Protein AF-A0A421K2E2-F1 (afdb_monomer_lite)

Sequence (94 aa):
MDLMIVKDVMPGNNDQKILTGPLLLKEFSLRSEVEGAFGDKVFVSSELGKRICVPVSGVSVSQAMGGNWQVSVAIDCSKEESNVALDSIVSDNE

Foldseek 3Di:
DFFFFFQDWDQDPPQKIKGKGWGDDDPPPDPVVSQVLCPQWKWKQAPVRDTDIWGWPDKDWDQDPPRIIMIITITHPPDDPRRRDHRITIHSDD

Structure (mmCIF, N/CA/C/O backbone):
data_AF-A0A421K2E2-F1
#
_entry.id   AF-A0A421K2E2-F1
#
loop_
_atom_site.group_PDB
_atom_site.id
_atom_site.type_symbol
_atom_site.label_atom_id
_atom_site.label_alt_id
_atom_site.label_comp_id
_atom_site.label_asym_id
_atom_site.label_entity_id
_atom_site.label_seq_id
_atom_site.pdbx_PDB_ins_code
_atom_site.Cartn_x
_atom_site.Cartn_y
_atom_site.Cartn_z
_atom_site.occupancy
_atom_site.B_iso_or_equiv
_atom_site.auth_seq_id
_atom_site.auth_comp_id
_atom_site.auth_asym_id
_atom_site.auth_atom_id
_atom_site.pdbx_PDB_model_num
ATOM 1 N N . MET A 1 1 ? 5.169 -5.454 7.402 1.00 84.12 1 MET A N 1
ATOM 2 C CA . MET A 1 1 ? 6.255 -4.554 6.981 1.00 84.12 1 MET A CA 1
ATOM 3 C C . MET A 1 1 ? 5.639 -3.243 6.554 1.00 84.12 1 MET A C 1
ATOM 5 O O . MET A 1 1 ? 4.589 -3.259 5.931 1.00 84.12 1 MET A O 1
ATOM 9 N N . ASP A 1 2 ? 6.286 -2.133 6.890 1.00 88.75 2 ASP A N 1
ATOM 10 C CA . ASP A 1 2 ? 5.774 -0.798 6.595 1.00 88.75 2 ASP A CA 1
ATOM 11 C C . ASP A 1 2 ? 6.071 -0.432 5.139 1.00 88.75 2 ASP A C 1
ATOM 13 O O . ASP A 1 2 ? 7.225 -0.428 4.707 1.00 88.75 2 ASP A O 1
ATOM 17 N N . LEU A 1 3 ? 5.010 -0.171 4.381 1.00 89.44 3 LEU A N 1
ATOM 18 C CA . LEU A 1 3 ? 5.043 0.094 2.948 1.00 89.44 3 LEU A CA 1
ATOM 19 C C . LEU A 1 3 ? 5.143 1.595 2.671 1.00 89.44 3 LEU A C 1
ATOM 21 O O . LEU A 1 3 ? 6.062 2.036 1.984 1.00 89.44 3 LEU A O 1
ATOM 25 N N . MET A 1 4 ? 4.221 2.393 3.214 1.00 91.50 4 MET A N 1
ATOM 26 C CA . MET A 1 4 ? 4.138 3.838 2.959 1.00 91.50 4 MET A CA 1
ATOM 27 C C . MET A 1 4 ? 3.693 4.622 4.198 1.00 91.50 4 MET A C 1
ATOM 29 O O . MET A 1 4 ? 2.980 4.091 5.051 1.00 91.50 4 MET A O 1
ATOM 33 N N . ILE A 1 5 ? 4.089 5.899 4.272 1.00 91.19 5 ILE A N 1
ATOM 34 C CA . ILE A 1 5 ? 3.451 6.879 5.166 1.00 91.19 5 ILE A CA 1
ATOM 35 C C . ILE A 1 5 ? 2.337 7.558 4.380 1.00 91.19 5 ILE A C 1
ATOM 37 O O . ILE A 1 5 ? 2.565 8.048 3.276 1.00 91.19 5 ILE A O 1
ATOM 41 N N . VAL A 1 6 ? 1.156 7.646 4.976 1.00 91.69 6 VAL A N 1
ATOM 42 C CA . VAL A 1 6 ? 0.035 8.424 4.459 1.00 91.69 6 VAL A CA 1
ATOM 43 C C . VAL A 1 6 ? 0.360 9.909 4.601 1.00 91.69 6 VAL A C 1
ATOM 45 O O . VAL A 1 6 ? 0.488 10.429 5.704 1.00 91.69 6 VAL A O 1
ATOM 48 N N . LYS A 1 7 ? 0.505 10.606 3.478 1.00 91.38 7 LYS A N 1
ATOM 49 C CA . LYS A 1 7 ? 0.676 12.065 3.426 1.00 91.38 7 LYS A CA 1
ATOM 50 C C . LYS A 1 7 ? -0.577 12.794 2.990 1.00 91.38 7 LYS A C 1
ATOM 52 O O . LYS A 1 7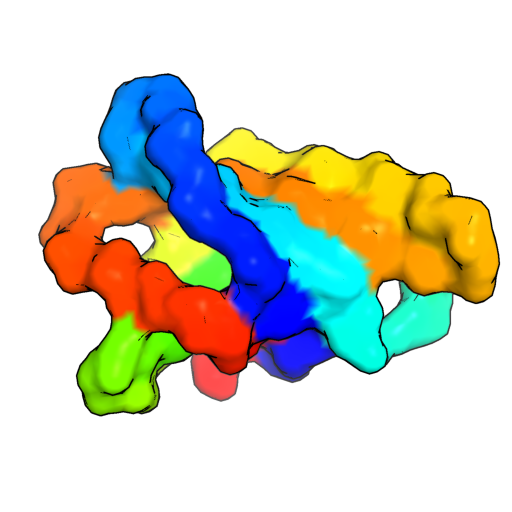 ? -0.701 13.978 3.283 1.00 91.38 7 LYS A O 1
ATOM 57 N N . ASP A 1 8 ? -1.481 12.092 2.324 1.00 90.31 8 ASP A N 1
ATOM 58 C CA . ASP A 1 8 ? -2.769 12.627 1.931 1.00 90.31 8 ASP A CA 1
ATOM 59 C C . ASP A 1 8 ? -3.839 11.532 1.956 1.00 90.31 8 ASP A C 1
ATOM 61 O O . ASP A 1 8 ? -3.551 10.356 1.706 1.00 90.31 8 ASP A O 1
ATOM 65 N N . VAL A 1 9 ? -5.068 11.935 2.265 1.00 89.62 9 VAL A N 1
ATOM 66 C CA . VAL A 1 9 ? -6.254 11.076 2.298 1.00 89.62 9 VAL A CA 1
ATOM 67 C C . VAL A 1 9 ? -7.342 11.764 1.493 1.00 89.62 9 VAL A C 1
ATOM 69 O O . VAL A 1 9 ? -7.960 12.725 1.948 1.00 89.62 9 VAL A O 1
ATOM 72 N N . MET A 1 10 ? -7.601 11.250 0.297 1.00 89.38 10 MET A N 1
ATOM 73 C CA . MET A 1 10 ? -8.629 11.787 -0.588 1.00 89.38 10 MET A CA 1
ATOM 74 C C . MET A 1 10 ? -9.857 10.870 -0.602 1.00 89.38 10 MET A C 1
ATOM 76 O O . MET A 1 10 ? -9.708 9.649 -0.531 1.00 89.38 10 MET A O 1
ATOM 80 N N . PRO A 1 11 ? -11.081 11.405 -0.722 1.00 86.75 11 PRO A N 1
ATOM 81 C CA . PRO A 1 11 ? -12.250 10.577 -0.991 1.00 86.75 11 PRO A CA 1
ATOM 82 C C . PRO A 1 11 ? -12.153 9.965 -2.398 1.00 86.75 11 PRO A C 1
ATOM 84 O O . PRO A 1 11 ? -11.831 10.653 -3.367 1.00 86.75 11 PRO A O 1
ATOM 87 N N . GLY A 1 12 ? -12.419 8.664 -2.498 1.00 82.06 12 GLY A N 1
ATOM 88 C CA . GLY A 1 12 ? -12.545 7.922 -3.751 1.00 82.06 12 GLY A CA 1
ATOM 89 C C . GLY A 1 12 ? -14.008 7.701 -4.149 1.00 82.06 12 GLY A C 1
ATOM 90 O O . GLY A 1 12 ? -14.928 8.282 -3.574 1.00 82.06 12 GLY A O 1
ATOM 91 N N . ASN A 1 13 ? -14.234 6.834 -5.137 1.00 81.69 13 ASN A N 1
ATOM 92 C CA . ASN A 1 13 ? -15.587 6.434 -5.538 1.00 81.69 13 ASN A CA 1
ATOM 93 C C . ASN A 1 13 ? -16.157 5.387 -4.565 1.00 81.69 13 ASN A C 1
ATOM 95 O O . ASN A 1 13 ? -15.404 4.576 -4.043 1.00 81.69 13 ASN A O 1
ATOM 99 N N . ASN A 1 14 ? -17.481 5.344 -4.372 1.00 78.00 14 ASN A N 1
ATOM 100 C CA . ASN A 1 14 ? -18.170 4.305 -3.582 1.00 78.00 14 ASN A CA 1
ATOM 101 C C . ASN A 1 14 ? -17.615 4.113 -2.150 1.00 78.00 14 ASN A C 1
ATOM 103 O O . ASN A 1 14 ? -17.268 2.999 -1.768 1.00 78.00 14 ASN A O 1
ATOM 107 N N . ASP A 1 15 ? -17.508 5.194 -1.370 1.00 79.50 15 ASP A N 1
ATOM 108 C CA . ASP A 1 15 ? -16.998 5.182 0.019 1.00 79.50 15 ASP A CA 1
ATOM 109 C C . ASP A 1 15 ? -15.538 4.708 0.174 1.00 79.50 15 ASP A C 1
ATOM 111 O O . ASP A 1 15 ? -15.087 4.332 1.262 1.00 79.50 15 ASP A O 1
ATOM 115 N N . GLN A 1 16 ? -14.769 4.756 -0.915 1.00 86.62 16 GLN A N 1
ATOM 116 C CA . GLN A 1 16 ? -13.331 4.526 -0.882 1.00 86.62 16 GLN A CA 1
ATOM 117 C C . GLN A 1 16 ? -12.582 5.714 -0.292 1.00 86.62 16 GLN A C 1
ATOM 119 O O . GLN A 1 16 ? -12.985 6.872 -0.422 1.00 86.62 16 GLN A O 1
ATOM 124 N N . LYS A 1 17 ? -11.420 5.422 0.287 1.00 89.50 17 LYS A N 1
ATOM 125 C CA . LYS A 1 17 ? -10.401 6.422 0.599 1.00 89.50 17 LYS A CA 1
ATOM 126 C C . LYS A 1 17 ? -9.154 6.122 -0.215 1.00 89.50 17 LYS A C 1
ATOM 128 O O . LYS A 1 17 ? -8.740 4.974 -0.329 1.00 89.50 17 LYS A O 1
ATOM 133 N N . ILE A 1 18 ? -8.564 7.158 -0.788 1.00 90.81 18 ILE A N 1
ATOM 134 C CA . ILE A 1 18 ? -7.307 7.089 -1.519 1.00 90.81 18 ILE A CA 1
ATOM 135 C C . ILE A 1 18 ? -6.224 7.608 -0.585 1.00 90.81 18 ILE A C 1
ATOM 137 O O . ILE A 1 18 ? -6.168 8.800 -0.284 1.00 90.81 18 ILE A O 1
ATOM 141 N N . LEU A 1 19 ? -5.378 6.700 -0.117 1.00 91.94 19 LEU A N 1
ATOM 142 C CA . LEU A 1 19 ? -4.213 7.017 0.693 1.00 91.94 19 LEU A CA 1
ATOM 143 C C . LEU A 1 19 ? -3.042 7.280 -0.238 1.00 91.94 19 LEU A C 1
ATOM 145 O O . LEU A 1 19 ? -2.676 6.399 -1.011 1.00 91.94 19 LEU A O 1
ATOM 149 N N . THR A 1 20 ? -2.444 8.464 -0.162 1.00 92.19 20 THR A N 1
ATOM 150 C CA . THR A 1 20 ? -1.281 8.808 -0.984 1.00 92.19 20 THR A CA 1
ATOM 151 C C . THR A 1 20 ? -0.081 9.126 -0.117 1.00 92.19 20 THR A C 1
ATOM 153 O O . THR A 1 20 ? -0.206 9.773 0.923 1.00 92.19 20 THR A O 1
ATOM 156 N N . GLY A 1 21 ? 1.098 8.691 -0.544 1.00 92.06 21 GLY A N 1
ATOM 157 C CA . GLY A 1 21 ? 2.339 9.110 0.079 1.00 92.06 21 GLY A CA 1
ATOM 158 C C . GLY A 1 21 ? 3.576 8.376 -0.426 1.00 92.06 21 GLY A C 1
ATOM 159 O O . GLY A 1 21 ? 3.499 7.532 -1.324 1.00 92.06 21 GLY A O 1
ATOM 160 N N . PRO A 1 22 ? 4.745 8.725 0.132 1.00 91.00 22 PRO A N 1
ATOM 161 C CA . PRO A 1 22 ? 6.000 8.114 -0.252 1.00 91.00 22 PRO A CA 1
ATOM 162 C C . PRO A 1 22 ? 6.077 6.676 0.263 1.00 91.00 22 PRO A C 1
ATOM 164 O O . PRO A 1 22 ? 5.726 6.379 1.410 1.00 91.00 22 PRO A O 1
ATOM 167 N N . LEU A 1 23 ? 6.618 5.804 -0.580 1.00 90.44 23 LEU A N 1
ATOM 168 C CA . LEU A 1 23 ? 7.056 4.477 -0.175 1.00 90.44 23 LEU A CA 1
ATOM 169 C C . LEU A 1 23 ? 8.232 4.622 0.802 1.00 90.44 23 LEU A C 1
ATOM 171 O O . LEU A 1 23 ? 9.191 5.339 0.511 1.00 90.44 23 LEU A O 1
ATOM 175 N N . LEU A 1 24 ? 8.153 3.988 1.971 1.00 83.94 24 LEU A N 1
ATOM 176 C CA . LEU A 1 24 ? 9.114 4.228 3.051 1.00 83.94 24 LEU A CA 1
ATOM 177 C C . LEU A 1 24 ? 10.397 3.438 2.886 1.00 83.94 24 LEU A C 1
ATOM 179 O O . LEU A 1 24 ? 11.476 3.977 3.107 1.00 83.94 24 LEU A O 1
ATOM 183 N N . LEU A 1 25 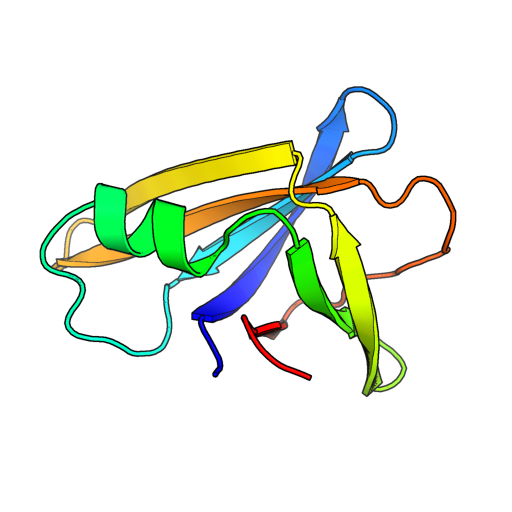? 10.292 2.153 2.560 1.00 67.06 25 LEU A N 1
ATOM 184 C CA . LEU A 1 25 ? 11.415 1.231 2.671 1.00 67.06 25 LEU A CA 1
ATOM 185 C C . LEU A 1 25 ? 11.179 0.011 1.772 1.00 67.06 25 LEU A C 1
ATOM 187 O O . LEU A 1 25 ? 10.408 -0.852 2.161 1.00 67.06 25 LEU A O 1
ATOM 191 N N . LYS A 1 26 ? 11.837 -0.093 0.605 1.00 62.78 26 LYS A N 1
ATOM 192 C CA . LYS A 1 26 ? 12.450 -1.335 0.062 1.00 62.78 26 LYS A CA 1
ATOM 193 C C . LYS A 1 26 ? 12.976 -1.164 -1.361 1.00 62.78 26 LYS A C 1
ATOM 195 O O . LYS A 1 26 ? 12.543 -0.283 -2.094 1.00 62.78 26 LYS A O 1
ATOM 200 N N . GLU A 1 27 ? 13.877 -2.081 -1.715 1.00 68.38 27 GLU A N 1
ATOM 201 C CA . GLU A 1 27 ? 14.544 -2.333 -3.004 1.00 68.38 27 GLU A CA 1
ATOM 202 C C . GLU A 1 27 ? 13.581 -2.705 -4.149 1.00 68.38 27 GLU A C 1
ATOM 204 O O . GLU A 1 27 ? 13.885 -3.554 -4.983 1.00 68.38 27 GLU A O 1
ATOM 209 N N . PHE A 1 28 ? 12.393 -2.109 -4.191 1.00 76.50 28 PHE A N 1
ATOM 210 C CA . PHE A 1 28 ? 11.486 -2.304 -5.307 1.00 76.50 28 PHE A CA 1
ATOM 211 C C . PHE A 1 28 ? 12.094 -1.649 -6.541 1.00 76.50 28 PHE A C 1
ATOM 213 O O . PHE A 1 28 ? 12.239 -0.426 -6.630 1.00 76.50 28 PHE A O 1
ATOM 220 N N . SER A 1 29 ? 12.492 -2.497 -7.480 1.00 76.88 29 SER A N 1
ATOM 221 C CA . SER A 1 29 ? 13.072 -2.081 -8.753 1.00 76.88 29 SER A CA 1
ATOM 222 C C . SER A 1 29 ? 11.983 -1.937 -9.810 1.00 76.88 29 SER A C 1
ATOM 224 O O . SER A 1 29 ? 12.140 -1.178 -10.768 1.00 76.88 29 SER A O 1
ATOM 226 N N . LEU A 1 30 ? 10.864 -2.646 -9.631 1.00 83.50 30 LEU A N 1
ATOM 227 C CA . LEU A 1 30 ? 9.758 -2.688 -10.572 1.00 83.50 30 LEU A CA 1
ATOM 228 C C . LEU A 1 30 ? 8.449 -2.243 -9.922 1.00 83.50 30 LEU A C 1
ATOM 230 O O . LEU A 1 30 ? 8.119 -2.593 -8.790 1.00 83.50 30 LEU A O 1
ATOM 234 N N . ARG A 1 31 ? 7.634 -1.549 -10.718 1.00 83.94 31 ARG A N 1
ATOM 235 C CA . ARG A 1 31 ? 6.279 -1.131 -10.341 1.00 83.94 31 ARG A CA 1
ATOM 236 C C . ARG A 1 31 ? 5.405 -2.308 -9.888 1.00 83.94 31 ARG A C 1
ATOM 238 O O . ARG A 1 31 ? 4.663 -2.173 -8.923 1.00 83.94 31 ARG A O 1
ATOM 245 N N . SER A 1 32 ? 5.518 -3.452 -10.559 1.00 86.06 32 SER A N 1
ATOM 246 C CA . SER A 1 32 ? 4.740 -4.657 -10.248 1.00 86.06 32 SER A CA 1
ATOM 247 C C . SER A 1 32 ? 5.055 -5.240 -8.872 1.00 86.06 32 SER A C 1
ATOM 249 O O . SER A 1 32 ? 4.197 -5.873 -8.269 1.00 86.06 32 SER A O 1
ATOM 251 N N . GLU A 1 33 ? 6.274 -5.042 -8.362 1.00 86.94 33 GLU A N 1
ATOM 252 C CA . GLU A 1 33 ? 6.637 -5.499 -7.019 1.00 86.94 33 GLU A CA 1
ATOM 253 C C . GLU A 1 33 ? 5.981 -4.621 -5.951 1.00 86.94 33 GLU A C 1
ATOM 255 O O . GLU A 1 33 ? 5.518 -5.136 -4.936 1.00 86.94 33 GLU A O 1
ATOM 260 N N . VAL A 1 34 ? 5.881 -3.311 -6.212 1.00 87.00 34 VAL A N 1
ATOM 261 C CA . VAL A 1 34 ? 5.127 -2.385 -5.361 1.00 87.00 34 VAL A CA 1
ATOM 262 C C . VAL A 1 34 ? 3.652 -2.778 -5.365 1.00 87.00 34 VAL A C 1
ATOM 264 O O . VAL A 1 34 ? 3.093 -3.019 -4.305 1.00 87.00 34 VAL A O 1
ATOM 267 N N . GLU A 1 35 ? 3.031 -2.919 -6.539 1.00 87.19 35 GLU A N 1
ATOM 268 C CA . GLU A 1 35 ? 1.621 -3.328 -6.654 1.00 87.19 35 GLU A CA 1
ATOM 269 C C . GLU A 1 35 ? 1.352 -4.671 -5.948 1.00 87.19 35 GLU A C 1
ATOM 271 O O . GLU A 1 35 ? 0.372 -4.794 -5.215 1.00 87.19 35 GLU A O 1
ATOM 276 N N . GLY A 1 36 ? 2.261 -5.642 -6.082 1.00 86.19 36 GLY A N 1
ATOM 277 C CA . GLY A 1 36 ? 2.172 -6.928 -5.390 1.00 86.19 36 GLY A CA 1
ATOM 278 C C . GLY A 1 36 ? 2.308 -6.841 -3.866 1.00 86.19 36 GLY A C 1
ATOM 279 O O . GLY A 1 36 ? 1.685 -7.632 -3.164 1.00 86.19 36 GLY A O 1
ATOM 280 N N . ALA A 1 37 ? 3.081 -5.887 -3.340 1.00 87.94 37 ALA A N 1
ATOM 281 C CA . ALA A 1 37 ? 3.272 -5.713 -1.898 1.00 87.94 37 ALA A CA 1
ATOM 282 C C . ALA A 1 37 ? 2.029 -5.156 -1.186 1.00 87.94 37 ALA A C 1
ATOM 284 O O . ALA A 1 37 ? 1.771 -5.513 -0.040 1.00 87.94 37 ALA A O 1
ATOM 285 N N . PHE A 1 38 ? 1.252 -4.300 -1.854 1.00 88.38 38 PHE A N 1
ATOM 286 C CA . PHE A 1 38 ? -0.020 -3.805 -1.314 1.00 88.38 38 PHE A CA 1
ATOM 287 C C . PHE A 1 38 ? -1.139 -4.856 -1.405 1.00 88.38 38 PHE A C 1
ATOM 289 O O . PHE A 1 38 ? -2.041 -4.847 -0.571 1.00 88.38 38 PHE A O 1
ATOM 296 N N . GLY A 1 39 ? -1.048 -5.790 -2.360 1.00 84.94 39 GLY A N 1
ATOM 297 C CA . GLY A 1 39 ? -1.895 -6.984 -2.431 1.00 84.94 39 GLY A CA 1
ATOM 298 C C . GLY A 1 39 ? -3.401 -6.695 -2.398 1.00 84.94 39 GLY A C 1
ATOM 299 O O . GLY A 1 39 ? -3.858 -5.648 -2.851 1.00 84.94 39 GLY A O 1
ATOM 300 N N . ASP A 1 40 ? -4.169 -7.638 -1.844 1.00 88.25 40 ASP A N 1
ATOM 301 C CA . ASP A 1 40 ? -5.635 -7.536 -1.730 1.00 88.25 40 ASP A CA 1
ATOM 302 C C . ASP A 1 40 ? -6.092 -6.799 -0.456 1.00 88.25 40 ASP A C 1
ATOM 304 O O . ASP A 1 40 ? -7.261 -6.435 -0.315 1.00 88.25 40 ASP A O 1
ATOM 308 N N . LYS A 1 41 ? -5.194 -6.626 0.521 1.00 89.69 41 LYS A N 1
ATOM 309 C CA . LYS A 1 41 ? -5.488 -6.006 1.818 1.00 89.69 41 LYS A CA 1
ATOM 310 C C . LYS A 1 41 ? -4.229 -5.427 2.449 1.00 89.69 41 LYS A C 1
ATOM 312 O O . LYS A 1 41 ? -3.153 -6.007 2.336 1.00 89.69 41 LYS A O 1
ATOM 317 N N . VAL A 1 42 ? -4.402 -4.353 3.209 1.00 90.56 42 VAL A N 1
ATOM 318 C CA . VAL A 1 42 ? -3.335 -3.729 3.998 1.00 90.56 42 VAL A CA 1
ATOM 319 C C . VAL A 1 42 ? -3.805 -3.410 5.405 1.00 90.56 42 VAL A C 1
ATOM 321 O O . VAL A 1 42 ? -5.002 -3.339 5.688 1.00 90.56 42 VAL A O 1
ATOM 324 N N . PHE A 1 43 ? -2.846 -3.201 6.295 1.00 89.44 43 PHE A N 1
ATOM 325 C CA . PHE A 1 43 ? -3.082 -2.684 7.631 1.00 89.44 43 PHE A CA 1
ATOM 326 C C . PHE A 1 43 ? -2.761 -1.199 7.656 1.00 89.44 43 PHE A C 1
ATOM 328 O O . PHE A 1 43 ? -1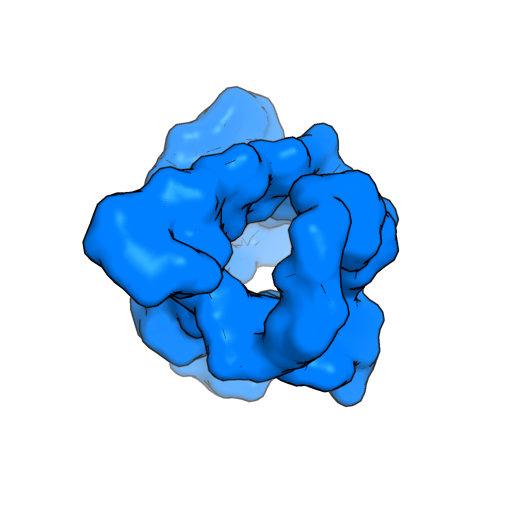.689 -0.790 7.221 1.00 89.44 43 PHE A O 1
ATOM 335 N N . VAL A 1 44 ? -3.683 -0.391 8.167 1.00 88.62 44 VAL A N 1
ATOM 336 C CA . VAL A 1 44 ? -3.494 1.056 8.300 1.00 88.62 44 VAL A CA 1
ATOM 337 C C . VAL A 1 44 ? -3.649 1.438 9.764 1.00 88.62 44 VAL A C 1
ATOM 339 O O . VAL A 1 44 ? -4.550 0.951 10.445 1.00 88.62 44 VAL A O 1
ATOM 342 N N . SER A 1 45 ? -2.778 2.303 10.277 1.00 83.75 45 SER A N 1
ATOM 343 C CA . SER A 1 45 ? -2.975 2.886 11.608 1.00 83.75 45 SER A CA 1
ATOM 344 C C . SER A 1 45 ? -4.101 3.928 11.570 1.00 83.75 45 SER A C 1
ATOM 346 O O . SER A 1 45 ? -4.088 4.838 10.745 1.00 83.75 45 SER A O 1
ATOM 348 N N . SER A 1 46 ? -5.082 3.824 12.461 1.00 75.19 46 SER A N 1
ATOM 349 C CA . SER A 1 46 ? -6.081 4.874 12.698 1.00 75.19 46 SER A CA 1
ATOM 350 C C . SER A 1 46 ? -5.517 5.984 13.598 1.00 75.19 46 SER A C 1
ATOM 352 O O . SER A 1 46 ? -4.534 5.768 14.307 1.00 75.19 46 SER A O 1
ATOM 354 N N . GLU A 1 47 ? -6.180 7.144 13.632 1.00 70.69 47 GLU A N 1
ATOM 355 C CA . GLU A 1 47 ? -5.941 8.234 14.599 1.00 70.69 47 GLU A CA 1
ATOM 356 C C . GLU A 1 47 ? -5.879 7.763 16.062 1.00 70.69 47 GLU A C 1
ATOM 358 O O . GLU A 1 47 ? -5.148 8.328 16.871 1.00 70.69 47 GLU A O 1
ATOM 363 N N . LEU A 1 48 ? -6.597 6.691 16.408 1.00 70.75 48 LEU A N 1
ATOM 364 C CA . LEU A 1 48 ? -6.600 6.104 17.753 1.00 70.75 48 LEU A CA 1
ATOM 365 C C . LEU A 1 48 ? -5.423 5.142 18.013 1.00 70.75 48 LEU A C 1
ATOM 367 O O . LEU A 1 48 ? -5.401 4.457 19.033 1.00 70.75 48 LEU A O 1
ATOM 371 N N . GLY A 1 49 ? -4.475 5.021 17.079 1.00 72.31 49 GLY A N 1
ATOM 372 C CA . GLY A 1 49 ? -3.343 4.090 17.161 1.00 72.31 49 GLY A CA 1
ATOM 373 C C . GLY A 1 49 ? -3.711 2.619 16.935 1.00 72.31 49 GLY A C 1
ATOM 374 O O . GLY A 1 49 ? -2.849 1.746 17.019 1.00 72.31 49 GLY A O 1
ATOM 375 N N . LYS A 1 50 ? -4.981 2.320 16.630 1.00 80.31 50 LYS A N 1
ATOM 376 C CA . LYS A 1 50 ? -5.446 0.971 16.288 1.00 80.31 50 LYS A CA 1
ATOM 377 C C . LYS A 1 50 ? -5.084 0.647 14.839 1.00 80.31 50 LYS A C 1
ATOM 379 O O . LYS A 1 50 ? -5.369 1.445 13.948 1.00 80.31 50 LYS A O 1
ATOM 384 N N . ARG A 1 51 ? -4.517 -0.537 14.597 1.00 82.81 51 ARG A N 1
ATOM 385 C CA . ARG A 1 51 ? -4.342 -1.078 13.243 1.00 82.81 51 ARG A CA 1
ATOM 386 C C . ARG A 1 51 ? -5.654 -1.680 12.755 1.00 82.81 51 ARG A C 1
ATOM 388 O O . ARG A 1 51 ? -6.276 -2.477 13.455 1.00 82.81 51 ARG A O 1
ATOM 395 N N . ILE A 1 52 ? -6.071 -1.274 11.566 1.00 86.00 52 ILE A N 1
ATOM 396 C CA . ILE A 1 52 ? -7.280 -1.746 10.891 1.00 86.00 52 ILE A CA 1
ATOM 397 C C . ILE A 1 52 ? -6.882 -2.453 9.602 1.00 86.00 52 ILE A C 1
ATO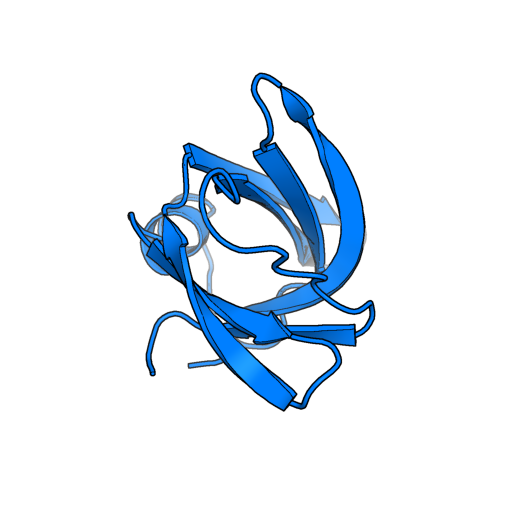M 399 O O . ILE A 1 52 ? -6.044 -1.954 8.853 1.00 86.00 52 ILE A O 1
ATOM 403 N N . CYS A 1 53 ? -7.462 -3.625 9.358 1.00 87.56 53 CYS A N 1
ATOM 404 C CA . CYS A 1 53 ? -7.255 -4.360 8.117 1.00 87.56 53 CYS A CA 1
ATOM 405 C C . CYS A 1 53 ? -8.301 -3.901 7.103 1.00 87.56 53 CYS A C 1
ATOM 407 O O . CYS A 1 53 ? -9.497 -4.086 7.329 1.00 87.56 53 CYS A O 1
ATOM 409 N N . VAL A 1 54 ? -7.850 -3.300 6.007 1.00 88.19 54 VAL A N 1
ATOM 410 C CA . VAL A 1 54 ? -8.716 -2.748 4.964 1.00 88.19 54 VAL A CA 1
ATOM 411 C C . VAL A 1 54 ? -8.427 -3.424 3.625 1.00 88.19 54 VAL A C 1
ATOM 413 O O . VAL A 1 54 ? -7.258 -3.653 3.295 1.00 88.19 54 VAL A O 1
ATOM 416 N N . PRO A 1 55 ? -9.467 -3.776 2.852 1.00 90.12 55 PRO A N 1
ATOM 417 C CA . PRO A 1 55 ? -9.283 -4.306 1.510 1.00 90.12 55 PRO A CA 1
ATOM 418 C C . PRO A 1 55 ? -8.743 -3.212 0.584 1.00 90.12 55 PRO A C 1
ATOM 420 O O . PRO A 1 55 ? -9.120 -2.041 0.693 1.00 90.12 55 PRO A O 1
ATOM 423 N N . VAL A 1 56 ? -7.862 -3.612 -0.328 1.00 90.88 56 VAL A N 1
ATOM 424 C CA . VAL A 1 56 ? -7.301 -2.748 -1.365 1.00 90.88 56 VAL A CA 1
ATOM 425 C C . VAL A 1 56 ? -8.093 -2.956 -2.649 1.00 90.88 56 VAL A C 1
ATOM 427 O O . VAL A 1 56 ? -8.145 -4.052 -3.195 1.00 90.88 56 VAL A O 1
ATOM 430 N N . SER A 1 57 ? -8.691 -1.877 -3.141 1.00 89.94 57 SER A N 1
ATOM 431 C CA . SER A 1 57 ? -9.429 -1.852 -4.407 1.00 89.94 57 SER A CA 1
ATOM 432 C C . SER A 1 57 ? -8.542 -1.497 -5.600 1.00 89.94 57 SER A C 1
ATOM 434 O O . SER A 1 57 ? -8.881 -1.786 -6.747 1.00 89.94 57 SER A O 1
ATOM 436 N N . GLY A 1 58 ? -7.398 -0.857 -5.358 1.00 89.44 58 GLY A N 1
ATOM 437 C CA . GLY A 1 58 ? -6.461 -0.519 -6.417 1.00 89.44 58 GLY A CA 1
ATOM 438 C C . GLY A 1 58 ? -5.206 0.165 -5.906 1.00 89.44 58 GLY A C 1
ATOM 439 O O . GLY A 1 58 ? -5.214 0.832 -4.872 1.00 89.44 58 GLY A O 1
ATOM 440 N N . VAL A 1 59 ? -4.127 0.016 -6.667 1.00 91.06 59 VAL A N 1
AT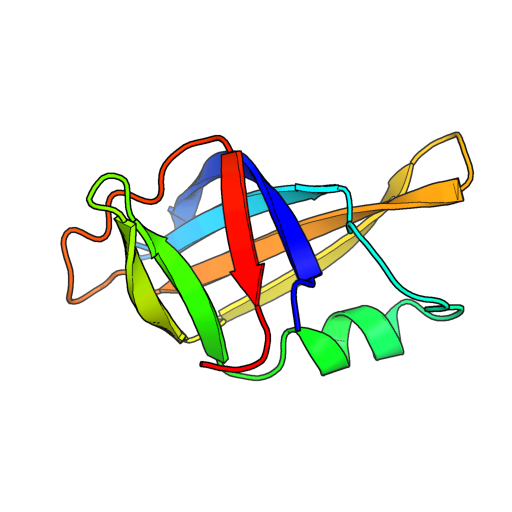OM 441 C CA . VAL A 1 59 ? -2.824 0.607 -6.368 1.00 91.06 59 VAL A CA 1
ATOM 442 C C . VAL A 1 59 ? -2.343 1.330 -7.614 1.00 91.06 59 VAL A C 1
ATOM 444 O O . VAL A 1 59 ? -2.328 0.776 -8.712 1.00 91.06 59 VAL A O 1
ATOM 447 N N . SER A 1 60 ? -1.960 2.586 -7.447 1.00 90.62 60 SER A N 1
ATOM 448 C CA . SER A 1 60 ? -1.304 3.380 -8.471 1.00 90.62 60 SER A CA 1
ATOM 449 C C . SER A 1 60 ? 0.047 3.819 -7.950 1.00 90.62 60 SER A C 1
ATOM 451 O O . SER A 1 60 ? 0.187 4.275 -6.818 1.00 90.62 60 SER A O 1
ATOM 453 N N . VAL A 1 61 ? 1.050 3.685 -8.801 1.00 89.38 61 VAL A N 1
ATOM 454 C CA . VAL A 1 61 ? 2.434 3.923 -8.438 1.00 89.38 61 VAL A CA 1
ATOM 455 C C . VAL A 1 61 ? 3.033 4.881 -9.458 1.00 89.38 61 VAL A C 1
ATOM 457 O O . VAL A 1 61 ? 2.991 4.627 -10.663 1.00 89.38 61 VAL A O 1
ATOM 460 N N . SER A 1 62 ? 3.602 5.982 -8.975 1.00 87.69 62 SER A N 1
ATOM 461 C CA . SER A 1 62 ? 4.295 6.973 -9.794 1.00 87.69 62 SER A CA 1
ATOM 462 C C . SER A 1 62 ? 5.697 7.226 -9.253 1.00 87.69 62 SER A C 1
ATOM 464 O O . SER A 1 62 ? 5.920 7.282 -8.046 1.00 87.69 62 SER A O 1
ATOM 466 N N . GLN A 1 63 ? 6.671 7.357 -10.147 1.00 80.12 63 GLN A N 1
ATOM 467 C CA . GLN A 1 63 ? 8.038 7.670 -9.753 1.00 80.12 63 GLN A CA 1
ATOM 468 C C . GLN A 1 63 ? 8.197 9.191 -9.691 1.00 80.12 63 GLN A C 1
ATOM 470 O O . GLN A 1 63 ? 7.989 9.886 -10.687 1.00 80.12 63 GLN A O 1
ATOM 475 N N . ALA A 1 64 ? 8.540 9.718 -8.519 1.00 76.00 64 ALA A N 1
ATOM 476 C CA . ALA A 1 64 ? 8.802 11.139 -8.345 1.00 76.00 64 ALA A CA 1
ATOM 477 C C . ALA A 1 64 ? 10.181 11.513 -8.915 1.00 76.00 64 ALA A C 1
ATOM 479 O O . ALA A 1 64 ? 11.104 10.690 -8.965 1.00 76.00 64 ALA A O 1
ATOM 480 N N . MET A 1 65 ? 10.341 12.783 -9.307 1.00 65.50 65 MET A N 1
ATOM 481 C CA . MET A 1 65 ? 11.633 13.341 -9.719 1.00 65.50 65 MET A CA 1
ATOM 482 C C . MET A 1 65 ? 12.603 13.292 -8.528 1.00 65.50 65 MET A C 1
ATOM 484 O O . MET A 1 65 ? 12.546 14.132 -7.637 1.00 65.50 65 MET A O 1
ATOM 488 N N . GLY A 1 66 ? 13.439 12.257 -8.471 1.00 67.19 66 GLY A N 1
ATOM 489 C CA . GLY A 1 66 ? 14.307 11.966 -7.325 1.00 67.19 66 GLY A CA 1
ATOM 490 C C . GLY A 1 66 ? 14.473 10.477 -7.019 1.00 67.19 66 GLY A C 1
ATOM 491 O O . GLY A 1 66 ? 15.237 10.134 -6.126 1.00 67.19 66 GLY A O 1
ATOM 492 N N . GLY A 1 67 ? 13.774 9.591 -7.741 1.00 71.44 67 GLY A N 1
ATOM 493 C CA . GLY A 1 67 ? 13.902 8.137 -7.576 1.00 71.44 67 GLY A CA 1
ATOM 494 C C . GLY A 1 67 ? 13.051 7.560 -6.444 1.00 71.44 67 GLY A C 1
ATOM 495 O O . GLY A 1 67 ? 12.969 6.344 -6.302 1.00 71.44 67 GLY A O 1
ATOM 496 N N . ASN A 1 68 ? 12.363 8.419 -5.690 1.00 78.06 68 ASN A N 1
ATOM 497 C CA . ASN A 1 68 ? 11.380 8.000 -4.702 1.00 78.06 68 ASN A CA 1
ATOM 498 C C . ASN A 1 68 ? 10.072 7.613 -5.389 1.00 78.06 68 ASN A C 1
ATOM 500 O O . ASN A 1 68 ? 9.611 8.282 -6.316 1.00 78.06 68 ASN A O 1
ATOM 504 N N . TRP A 1 69 ? 9.454 6.550 -4.896 1.00 86.44 69 TRP A N 1
ATOM 505 C CA . TRP A 1 69 ? 8.163 6.088 -5.373 1.00 86.44 69 TRP A CA 1
ATOM 506 C C . TRP A 1 69 ? 7.049 6.753 -4.561 1.00 86.44 69 TRP A C 1
ATOM 508 O O . TRP A 1 69 ? 7.054 6.723 -3.331 1.00 86.44 69 TRP A O 1
ATOM 518 N N . GLN A 1 70 ? 6.109 7.377 -5.262 1.00 89.62 70 GLN A N 1
ATOM 519 C CA . GLN A 1 70 ? 4.839 7.850 -4.727 1.00 89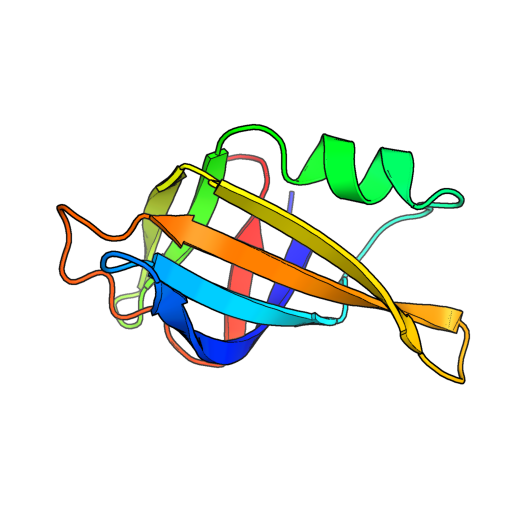.62 70 GLN A CA 1
ATOM 520 C C . GLN A 1 70 ? 3.783 6.793 -5.012 1.00 89.62 70 GLN A C 1
ATOM 522 O O . GLN A 1 70 ? 3.636 6.343 -6.153 1.00 89.62 70 GLN A O 1
ATOM 527 N N . VAL A 1 71 ? 3.048 6.405 -3.981 1.00 91.56 71 VAL A N 1
ATOM 528 C CA . VAL A 1 71 ? 2.004 5.391 -4.083 1.00 91.56 71 VAL A CA 1
ATOM 529 C C . VAL A 1 71 ? 0.680 6.007 -3.676 1.00 91.56 71 VAL A C 1
ATOM 531 O O . VAL A 1 71 ? 0.602 6.726 -2.684 1.00 91.56 71 VAL A O 1
ATOM 534 N N . SER A 1 72 ? -0.350 5.698 -4.453 1.00 92.56 72 SER A N 1
ATOM 535 C CA . SER A 1 72 ? -1.745 5.967 -4.145 1.00 92.56 72 SER A CA 1
ATOM 536 C C . SER A 1 72 ? -2.481 4.637 -4.057 1.00 92.56 72 SER A C 1
ATOM 538 O O . SER A 1 72 ? -2.513 3.879 -5.025 1.00 92.56 72 SER A O 1
ATOM 540 N N . VAL A 1 73 ? -3.076 4.352 -2.906 1.00 92.25 73 VAL A N 1
ATOM 541 C CA . VAL A 1 73 ? -3.811 3.114 -2.636 1.00 92.25 73 VAL A CA 1
ATOM 542 C C . VAL A 1 73 ? -5.267 3.460 -2.391 1.00 92.25 73 VAL A C 1
ATOM 544 O O . VAL A 1 73 ? -5.572 4.237 -1.490 1.00 92.25 73 VAL A O 1
ATOM 547 N N . ALA A 1 74 ? -6.165 2.879 -3.178 1.00 92.00 74 ALA A N 1
ATOM 548 C CA . ALA A 1 74 ? -7.595 2.931 -2.925 1.00 92.00 74 ALA A CA 1
ATOM 549 C C . ALA A 1 74 ? -7.971 1.807 -1.955 1.00 92.00 74 ALA A C 1
ATOM 551 O O . ALA A 1 74 ? -7.765 0.631 -2.258 1.00 92.00 74 ALA A O 1
ATOM 552 N N . ILE A 1 75 ? -8.525 2.172 -0.803 1.00 90.25 75 ILE A N 1
ATOM 553 C CA . ILE A 1 75 ? -9.010 1.244 0.219 1.00 90.25 75 ILE A CA 1
ATOM 554 C C . ILE A 1 75 ? -10.521 1.391 0.388 1.00 90.25 75 ILE A C 1
ATOM 556 O O . ILE A 1 75 ? -11.041 2.512 0.362 1.00 90.25 75 ILE A O 1
ATOM 560 N N . ASP A 1 76 ? -11.234 0.281 0.588 1.00 87.19 76 ASP A N 1
ATOM 561 C CA . ASP A 1 76 ? -12.668 0.347 0.886 1.00 87.19 76 ASP A CA 1
ATOM 562 C C . ASP A 1 76 ? -12.877 0.468 2.398 1.00 87.19 76 ASP A C 1
ATOM 564 O O . ASP A 1 76 ? -12.638 -0.473 3.157 1.00 87.19 76 ASP A O 1
ATOM 568 N N . CYS A 1 77 ? -13.381 1.616 2.849 1.00 72.81 77 CYS A N 1
ATOM 569 C CA . CYS A 1 77 ? -13.688 1.863 4.262 1.00 72.81 77 CYS A CA 1
ATOM 570 C C . CYS A 1 77 ? -15.172 1.633 4.602 1.00 72.81 77 CYS A C 1
ATOM 572 O O . CYS A 1 77 ? -15.657 2.137 5.607 1.00 72.81 77 CYS A O 1
ATOM 574 N N . SER A 1 78 ? -15.901 0.851 3.799 1.00 59.47 78 SER A N 1
ATOM 575 C CA . SER A 1 78 ? -17.373 0.734 3.833 1.00 59.47 78 SER A CA 1
ATOM 576 C C . SER A 1 78 ? -18.010 0.254 5.153 1.00 59.47 78 SER A C 1
ATOM 578 O O . SER A 1 78 ? -19.236 0.218 5.253 1.00 59.47 78 SER A O 1
ATOM 580 N N . LYS A 1 79 ? -17.229 -0.147 6.166 1.00 55.06 79 LYS A N 1
ATOM 581 C CA . LYS A 1 79 ? -17.750 -0.749 7.411 1.00 55.06 79 LYS A CA 1
ATOM 582 C C . LYS A 1 79 ? -17.156 -0.230 8.715 1.00 55.06 79 LYS A C 1
ATOM 584 O O . LYS A 1 79 ? -17.713 -0.525 9.767 1.00 55.06 79 LYS A O 1
ATOM 589 N N . GLU A 1 80 ? -16.075 0.535 8.677 1.00 55.75 80 GLU A N 1
ATOM 590 C CA . GLU A 1 80 ? -15.498 1.134 9.877 1.00 55.75 80 GLU A CA 1
ATOM 591 C C . GLU A 1 80 ? -15.365 2.637 9.630 1.00 55.75 80 GLU A C 1
ATOM 593 O O . GLU A 1 80 ? -14.944 3.057 8.551 1.00 55.75 80 GLU A O 1
ATOM 598 N N . GLU A 1 81 ? -15.703 3.456 10.631 1.00 55.59 81 GLU A N 1
ATOM 599 C CA . GLU A 1 81 ? -15.291 4.864 10.727 1.00 55.59 81 GLU A CA 1
ATOM 600 C C . GLU A 1 81 ? -13.764 4.931 10.904 1.00 55.59 81 GLU A C 1
ATOM 602 O O . GLU A 1 81 ? -13.213 5.416 11.890 1.00 55.59 81 GLU A O 1
ATOM 607 N N . SER A 1 82 ? -13.051 4.361 9.944 1.00 56.16 82 SER A N 1
ATOM 608 C CA . SER A 1 82 ? -11.616 4.328 9.838 1.00 56.16 82 SER A CA 1
ATOM 609 C C . SER A 1 82 ? -11.176 5.720 9.425 1.00 56.16 82 SER A C 1
ATOM 611 O O . SER A 1 82 ? -10.902 5.992 8.252 1.00 56.16 82 SER A O 1
ATOM 613 N N . ASN A 1 83 ? -11.169 6.648 10.377 1.00 67.31 83 ASN A N 1
ATOM 614 C CA . ASN A 1 83 ? -10.397 7.871 10.247 1.00 67.31 83 ASN A CA 1
ATOM 615 C C . ASN A 1 83 ? -8.929 7.447 10.215 1.00 67.31 83 ASN A C 1
ATOM 617 O O . ASN A 1 83 ? -8.307 7.134 11.236 1.00 67.31 83 ASN A O 1
ATOM 621 N N . VAL A 1 84 ? -8.440 7.290 8.985 1.00 76.81 84 VAL A N 1
ATOM 622 C CA . VAL A 1 84 ? -7.025 7.145 8.684 1.00 76.81 84 VAL A CA 1
ATOM 623 C C . VAL A 1 84 ? -6.417 8.513 8.918 1.00 76.81 84 VAL A C 1
ATOM 625 O O . VAL A 1 84 ? -6.829 9.485 8.284 1.00 76.81 84 VAL A O 1
ATOM 628 N N . ALA A 1 85 ? -5.477 8.578 9.853 1.00 75.44 85 ALA A N 1
ATOM 629 C CA . ALA A 1 85 ? -4.774 9.809 10.145 1.00 75.44 85 ALA A CA 1
ATOM 630 C C . ALA A 1 85 ? -3.809 10.146 9.006 1.00 75.44 85 ALA A C 1
ATOM 632 O O . ALA A 1 85 ? -3.276 9.268 8.317 1.00 75.44 85 ALA A O 1
ATOM 633 N N . LEU A 1 86 ? -3.515 11.433 8.865 1.00 77.38 86 LEU A N 1
ATOM 634 C CA . LEU A 1 86 ? -2.271 11.837 8.224 1.00 77.38 86 LEU A CA 1
ATOM 635 C C . LEU A 1 86 ? -1.093 11.312 9.058 1.00 77.38 86 LEU A C 1
ATOM 637 O O . LEU A 1 86 ? -1.189 11.180 10.276 1.00 77.38 86 LEU A O 1
ATOM 641 N N . ASP A 1 87 ? 0.004 10.986 8.387 1.00 82.56 87 ASP A N 1
ATOM 642 C CA . ASP A 1 87 ? 1.190 10.330 8.944 1.00 82.56 87 ASP A CA 1
ATOM 643 C C . ASP A 1 87 ? 0.978 8.894 9.458 1.00 82.56 87 ASP A C 1
ATOM 645 O O . ASP A 1 87 ? 1.894 8.287 10.021 1.00 82.56 87 ASP A O 1
ATOM 649 N N . SER A 1 88 ? -0.189 8.298 9.196 1.00 85.75 88 SER A N 1
ATOM 650 C CA . SER A 1 88 ? -0.407 6.871 9.421 1.00 85.75 88 SER A CA 1
ATOM 651 C C . SER A 1 88 ? 0.524 6.011 8.574 1.00 85.75 88 SER A C 1
ATOM 653 O O . SER A 1 88 ? 0.906 6.365 7.459 1.00 85.75 88 SER A O 1
ATOM 655 N N . ILE A 1 89 ? 0.853 4.833 9.095 1.00 88.81 89 ILE A N 1
ATOM 656 C CA . ILE A 1 89 ? 1.652 3.834 8.389 1.00 88.81 89 ILE A CA 1
ATOM 657 C C . ILE A 1 89 ? 0.707 2.821 7.744 1.00 88.81 89 ILE A C 1
ATOM 659 O O . ILE A 1 89 ? -0.238 2.358 8.388 1.00 88.81 89 ILE A O 1
ATOM 663 N N . VAL A 1 90 ? 0.974 2.499 6.479 1.00 89.50 90 VAL A N 1
ATOM 664 C CA . VAL A 1 90 ? 0.357 1.380 5.762 1.00 89.50 90 VAL A CA 1
ATOM 665 C C . VAL A 1 90 ? 1.345 0.222 5.735 1.00 89.50 90 VAL A C 1
ATOM 667 O O . VAL A 1 90 ? 2.498 0.424 5.349 1.00 89.50 90 VAL A O 1
ATOM 670 N N . SER A 1 91 ? 0.899 -0.979 6.094 1.00 89.38 91 SER A N 1
ATOM 671 C CA . SER A 1 91 ? 1.744 -2.169 6.211 1.00 89.38 91 SER A CA 1
ATOM 672 C C . SER A 1 91 ? 1.103 -3.397 5.545 1.00 89.38 91 SER A C 1
ATOM 674 O O . SER A 1 91 ? -0.119 -3.536 5.542 1.00 89.38 91 SER A O 1
ATOM 676 N N . ASP A 1 92 ? 1.920 -4.308 5.004 1.00 86.38 92 ASP A N 1
ATOM 677 C CA . ASP A 1 92 ? 1.465 -5.584 4.402 1.00 86.38 92 ASP A CA 1
ATOM 678 C C . ASP A 1 92 ? 1.115 -6.669 5.443 1.00 86.38 92 ASP A C 1
ATOM 680 O O . ASP A 1 92 ? 0.406 -7.626 5.141 1.00 86.38 92 ASP A O 1
ATOM 684 N N . ASN A 1 93 ? 1.572 -6.499 6.689 1.00 77.12 93 ASN A N 1
ATOM 685 C CA . ASN A 1 93 ? 1.415 -7.450 7.792 1.00 77.12 93 ASN A CA 1
ATOM 686 C C . ASN A 1 93 ? 0.850 -6.755 9.039 1.00 77.12 93 ASN A C 1
ATOM 688 O O . ASN A 1 93 ? 1.003 -5.538 9.182 1.00 77.12 93 ASN A O 1
ATOM 692 N N . GLU A 1 94 ? 0.247 -7.553 9.929 1.00 61.31 94 GLU A N 1
ATOM 693 C CA . GLU A 1 94 ? -0.350 -7.118 11.204 1.00 61.31 94 GLU A CA 1
ATOM 694 C C . GLU A 1 94 ? 0.656 -6.520 12.196 1.00 61.31 94 GLU A C 1
ATOM 696 O O . GLU A 1 94 ? 1.841 -6.934 12.224 1.00 61.31 94 GLU A O 1
#

pLDDT: mean 82.59, std 9.86, range [55.06, 92.56]

Secondary structure (DSSP, 8-state):
-EEEE--EEEE-STTEEEEEEEB-S----SHHHHHHHH-SEEEEEBTTS-EEEEEEEEEEEEE-TTSPEEEEEEEE-TTS---BPTTPEEES--

Radius of gyration: 12.19 Å; chains: 1; bounding box: 33×21×28 Å